Protein AF-A0A936B981-F1 (afdb_monomer_lite)

pLDDT: mean 75.2, std 9.33, range [41.81, 92.69]

Foldseek 3Di:
DVVVVVVVVVVVVVVVVVVVVLVVCLVPVVVPVVDDDPDDVSVVVSVVVSVVLSVVLVVVQVVCCVPDPDDPVVCVVVVHPDDDGCDSNNVVVVCCVVDVDPPQDPVSVVVVVVVVVVVVVVVVVVVVVVVVVVVVVVVVVVVVVVVVVPD

Secondary structure (DSSP, 8-state):
-HHHHHHHHHHHHHHHHHHHHHHHHHHHTS-GGG----SHHHHHHHHHHHHHHHHHHHHHHHHHHHHSPPPHHHHHHTT-S-PPPPPHHHHHHHHHHHS------HHHHHHHHHHHHHHHHHHHHHHHHHHHHHHHHHHHHHHHHHHHT--

Structure (mmCIF, N/CA/C/O backbone):
data_AF-A0A936B981-F1
#
_entry.id   AF-A0A936B981-F1
#
loop_
_atom_site.group_PDB
_atom_site.id
_atom_site.type_symbol
_atom_site.label_atom_id
_atom_site.label_alt_id
_atom_site.label_comp_id
_atom_site.label_asym_id
_atom_site.label_entity_id
_atom_site.label_seq_id
_atom_site.pdbx_PDB_ins_code
_atom_site.Cartn_x
_atom_site.Cartn_y
_atom_site.Cartn_z
_atom_site.occupancy
_atom_site.B_iso_or_equiv
_atom_site.auth_seq_id
_atom_site.auth_comp_id
_atom_site.auth_asym_id
_atom_site.auth_atom_id
_atom_site.pdbx_PDB_model_num
ATOM 1 N N . MET A 1 1 ? -21.560 -33.921 10.366 1.00 54.84 1 MET A N 1
ATOM 2 C CA . MET A 1 1 ? -21.476 -33.744 8.899 1.00 54.84 1 MET A CA 1
ATOM 3 C C . MET A 1 1 ? -21.867 -32.340 8.403 1.00 54.84 1 MET A C 1
ATOM 5 O O . MET A 1 1 ? -21.133 -31.862 7.553 1.00 54.84 1 MET A O 1
ATOM 9 N N . PRO A 1 2 ? -22.901 -31.623 8.909 1.00 63.34 2 PRO A N 1
ATOM 10 C CA . PRO A 1 2 ? -23.256 -30.294 8.370 1.00 63.34 2 PRO A CA 1
ATOM 11 C C . PRO A 1 2 ? -22.265 -29.170 8.733 1.00 63.34 2 PRO A C 1
ATOM 13 O O . PRO A 1 2 ? -22.001 -28.305 7.910 1.00 63.34 2 PRO A O 1
ATOM 16 N N . GLN A 1 3 ? -21.637 -29.214 9.915 1.00 59.81 3 GLN A N 1
ATOM 17 C CA . GLN A 1 3 ? -20.660 -28.192 10.335 1.00 59.81 3 GLN A CA 1
ATOM 18 C C . GLN A 1 3 ? -19.402 -28.131 9.452 1.00 59.81 3 GLN A C 1
ATOM 20 O O . GLN A 1 3 ? -18.822 -27.065 9.292 1.00 59.81 3 GLN A O 1
ATOM 25 N N . ARG A 1 4 ? -18.990 -29.255 8.851 1.00 65.88 4 ARG A N 1
ATOM 26 C CA . ARG A 1 4 ? -17.799 -29.310 7.988 1.00 65.88 4 ARG A CA 1
ATOM 27 C C . ARG A 1 4 ? -18.026 -28.596 6.654 1.00 65.88 4 ARG A C 1
ATOM 29 O O . ARG A 1 4 ? -17.156 -27.861 6.216 1.00 65.88 4 ARG A O 1
ATOM 36 N N . ILE A 1 5 ? -19.214 -28.766 6.072 1.00 69.62 5 ILE A N 1
ATOM 37 C CA . ILE A 1 5 ? -19.612 -28.105 4.822 1.00 69.62 5 ILE A CA 1
ATOM 38 C C . ILE A 1 5 ? -19.706 -26.590 5.038 1.00 69.62 5 ILE A C 1
ATOM 40 O O . ILE A 1 5 ? -19.219 -25.824 4.219 1.00 69.62 5 ILE A O 1
ATOM 44 N N . VAL A 1 6 ? -20.264 -26.150 6.172 1.00 71.44 6 VAL A N 1
ATOM 45 C CA . VAL A 1 6 ? -20.345 -24.718 6.513 1.00 71.44 6 VAL A CA 1
ATOM 46 C C . VAL A 1 6 ? -18.951 -24.103 6.683 1.00 71.44 6 VAL A C 1
ATOM 48 O O . VAL A 1 6 ? -18.700 -23.028 6.152 1.00 71.44 6 VAL A O 1
ATOM 51 N N . LEU A 1 7 ? -18.024 -24.789 7.360 1.00 70.50 7 LEU A N 1
ATOM 52 C CA . LEU A 1 7 ? -16.647 -24.307 7.525 1.00 70.50 7 LEU A CA 1
ATOM 53 C C . LEU A 1 7 ? -15.880 -24.236 6.198 1.00 70.50 7 LEU A C 1
ATOM 55 O O . LEU A 1 7 ? -15.149 -23.275 5.981 1.00 70.50 7 LEU A O 1
ATOM 59 N N . GLU A 1 8 ? -16.051 -25.219 5.310 1.00 73.12 8 GLU A N 1
ATOM 60 C CA . GLU A 1 8 ? -15.417 -25.214 3.984 1.00 73.12 8 GLU A CA 1
ATOM 61 C C . GLU A 1 8 ? -15.954 -24.076 3.100 1.00 73.12 8 GLU A C 1
ATOM 63 O O . GLU A 1 8 ? -15.165 -23.383 2.463 1.00 73.12 8 GLU A O 1
ATOM 68 N N . VAL A 1 9 ? -17.266 -23.815 3.124 1.00 74.50 9 VAL A N 1
ATOM 69 C CA . VAL A 1 9 ? -17.878 -22.700 2.377 1.00 74.50 9 VAL A CA 1
ATOM 70 C C . VAL A 1 9 ? -17.430 -21.342 2.925 1.00 74.50 9 VAL A C 1
ATOM 72 O O . VAL A 1 9 ? -17.037 -20.471 2.153 1.00 74.50 9 VAL A O 1
ATOM 75 N N . MET A 1 10 ? -17.409 -21.163 4.251 1.00 61.81 10 MET A N 1
ATOM 76 C CA . MET A 1 10 ? -16.918 -19.920 4.865 1.00 61.81 10 MET A CA 1
ATOM 77 C C . MET A 1 10 ? -15.428 -19.688 4.584 1.00 61.81 10 MET A C 1
ATOM 79 O O . MET A 1 10 ? -15.008 -18.548 4.387 1.00 61.81 10 MET A O 1
ATOM 83 N N . ALA A 1 11 ? -14.624 -20.755 4.542 1.00 69.56 11 ALA A N 1
ATOM 84 C CA . ALA A 1 11 ? -13.217 -20.665 4.174 1.00 69.56 11 ALA A CA 1
ATOM 85 C C . ALA A 1 11 ? -13.044 -20.202 2.717 1.00 69.56 11 ALA A C 1
ATOM 87 O O . ALA A 1 11 ? -12.247 -19.297 2.471 1.00 69.56 11 ALA A O 1
ATOM 88 N N . ASP A 1 12 ? -13.820 -20.748 1.779 1.00 73.00 12 ASP A N 1
ATOM 89 C CA . ASP A 1 12 ? -13.763 -20.377 0.359 1.00 73.00 12 ASP A CA 1
ATOM 90 C C . ASP A 1 12 ? -14.212 -18.922 0.118 1.00 73.00 12 ASP A C 1
ATOM 92 O O . ASP A 1 12 ? -13.519 -18.145 -0.543 1.00 73.00 12 ASP A O 1
ATOM 96 N N . GLU A 1 13 ? -15.311 -18.496 0.750 1.00 72.00 13 GLU A N 1
ATOM 97 C CA . GLU A 1 13 ? -15.779 -17.104 0.690 1.00 72.00 13 GLU A CA 1
ATOM 98 C C . GLU A 1 13 ? -14.759 -16.127 1.296 1.00 72.00 13 GLU A C 1
ATOM 100 O O . GLU A 1 13 ? -14.481 -15.070 0.718 1.00 72.00 13 GLU A O 1
ATOM 105 N N . SER A 1 14 ? -14.139 -16.494 2.423 1.00 70.75 14 SER A N 1
ATOM 106 C CA . SER A 1 14 ? -13.098 -15.677 3.055 1.00 70.75 14 SER A CA 1
ATOM 107 C C . SER A 1 14 ? -11.833 -15.573 2.197 1.00 70.75 14 SER A C 1
ATOM 109 O O . SER A 1 14 ? -11.246 -14.492 2.096 1.00 70.75 14 SER A O 1
ATOM 111 N N . ALA A 1 15 ? -11.444 -16.660 1.522 1.00 76.12 15 ALA A N 1
ATOM 112 C CA . ALA A 1 15 ? -10.295 -16.687 0.625 1.00 76.12 15 ALA A CA 1
ATOM 113 C C . ALA A 1 15 ? -10.544 -15.810 -0.604 1.00 76.12 15 ALA A C 1
ATOM 115 O O . ALA A 1 15 ? -9.680 -15.023 -0.996 1.00 76.12 15 ALA A O 1
ATOM 116 N N . ARG A 1 16 ? -11.750 -15.880 -1.174 1.00 77.50 16 ARG A N 1
ATOM 117 C CA . ARG A 1 16 ? -12.155 -15.038 -2.299 1.00 77.50 16 ARG A CA 1
ATOM 118 C C . ARG A 1 16 ? -12.134 -13.559 -1.937 1.00 77.50 16 ARG A C 1
ATOM 120 O O . ARG A 1 16 ? -11.522 -12.771 -2.657 1.00 77.50 16 ARG A O 1
ATOM 127 N N . TYR A 1 17 ? -12.746 -13.198 -0.810 1.00 77.19 17 TYR A N 1
ATOM 128 C CA . TYR A 1 17 ? -12.730 -11.824 -0.318 1.00 77.19 17 TYR A CA 1
ATOM 129 C C . TYR A 1 17 ? -11.296 -11.321 -0.107 1.00 77.19 17 TYR A C 1
ATOM 131 O O . TYR A 1 17 ? -10.964 -10.208 -0.515 1.00 77.19 17 TYR A O 1
ATOM 139 N N . PHE A 1 18 ? -10.423 -12.149 0.476 1.00 78.94 18 PHE A N 1
ATOM 140 C CA . PHE A 1 18 ? -9.021 -11.794 0.684 1.00 78.94 18 PHE A CA 1
ATOM 141 C C . PHE A 1 18 ? -8.300 -11.524 -0.642 1.00 78.94 18 PHE A C 1
ATOM 143 O O . PHE A 1 18 ? -7.657 -10.488 -0.787 1.00 78.94 18 PHE A O 1
ATOM 150 N N . ILE A 1 19 ? -8.466 -12.399 -1.638 1.00 80.44 19 ILE A N 1
ATOM 151 C CA . ILE A 1 19 ? -7.864 -12.236 -2.969 1.00 80.44 19 ILE A CA 1
ATOM 152 C C . ILE A 1 19 ? -8.378 -10.966 -3.657 1.00 80.44 19 ILE A C 1
ATOM 154 O O . ILE A 1 19 ? -7.587 -10.182 -4.187 1.00 80.44 19 ILE A O 1
ATOM 158 N N . GLU A 1 20 ? -9.692 -10.740 -3.657 1.00 84.62 20 GLU A N 1
ATOM 159 C CA . GLU A 1 20 ? -10.298 -9.556 -4.272 1.00 84.62 20 GLU A CA 1
ATOM 160 C C . GLU A 1 20 ? -9.805 -8.271 -3.603 1.00 84.62 20 GLU A C 1
ATOM 162 O O . GLU A 1 20 ? -9.412 -7.327 -4.295 1.00 84.62 20 GLU A O 1
ATOM 167 N N . ARG A 1 21 ? -9.740 -8.256 -2.268 1.00 79.50 21 ARG A N 1
ATOM 168 C CA . ARG A 1 21 ? -9.253 -7.104 -1.514 1.00 79.50 21 ARG A CA 1
ATOM 169 C C . ARG A 1 21 ? -7.764 -6.852 -1.745 1.00 79.50 21 ARG A C 1
ATOM 171 O O . ARG A 1 21 ? -7.395 -5.717 -2.032 1.00 79.50 21 ARG A O 1
ATOM 178 N N . SER A 1 22 ? -6.923 -7.886 -1.709 1.00 80.06 2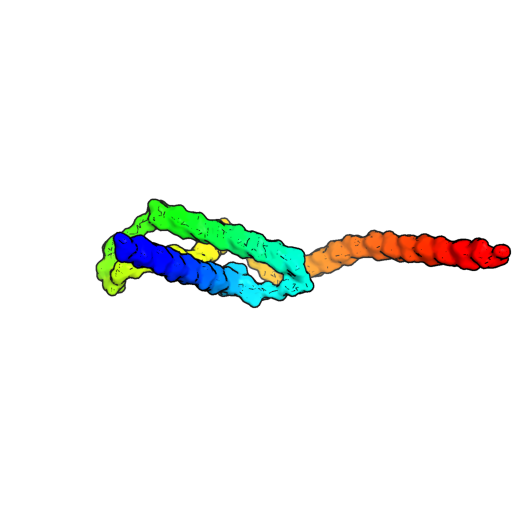2 SER A N 1
ATOM 179 C CA . SER A 1 22 ? -5.491 -7.768 -2.014 1.00 80.06 22 SER A CA 1
ATOM 180 C C . SER A 1 22 ? -5.243 -7.260 -3.434 1.00 80.06 22 SER A C 1
ATOM 182 O O . SER A 1 22 ? -4.350 -6.440 -3.645 1.00 80.06 22 SER A O 1
ATOM 184 N N . ASN A 1 23 ? -6.053 -7.687 -4.406 1.00 81.19 23 ASN A N 1
ATOM 185 C CA . ASN A 1 23 ? -5.971 -7.193 -5.779 1.00 81.19 23 ASN A CA 1
ATOM 186 C C . ASN A 1 23 ? -6.384 -5.720 -5.895 1.00 81.19 23 ASN A C 1
ATOM 188 O O . ASN A 1 23 ? -5.751 -4.974 -6.641 1.00 81.19 23 ASN A O 1
ATOM 192 N N . GLN A 1 24 ? -7.431 -5.294 -5.181 1.00 80.56 24 GLN A N 1
ATOM 193 C CA . GLN A 1 24 ? -7.837 -3.886 -5.139 1.00 80.56 24 GLN A CA 1
ATOM 194 C C . GLN A 1 24 ? -6.754 -3.017 -4.499 1.00 80.56 24 GLN A C 1
ATOM 196 O O . GLN A 1 24 ? -6.307 -2.061 -5.127 1.00 80.56 24 GLN A O 1
ATOM 201 N N . ASP A 1 25 ? -6.274 -3.398 -3.315 1.00 82.00 25 ASP A N 1
ATOM 202 C CA . ASP A 1 25 ? -5.238 -2.658 -2.592 1.00 82.00 25 ASP A CA 1
ATOM 203 C C . ASP A 1 25 ? -3.922 -2.610 -3.395 1.00 82.00 25 ASP A C 1
ATOM 205 O O . ASP A 1 25 ? -3.242 -1.585 -3.424 1.00 82.00 25 ASP A O 1
ATOM 209 N N . SER A 1 26 ? -3.583 -3.676 -4.130 1.00 80.50 26 SER A N 1
ATOM 210 C CA . SER A 1 26 ? -2.418 -3.674 -5.027 1.00 80.50 26 SER A CA 1
ATOM 211 C C . SER A 1 26 ? -2.571 -2.676 -6.176 1.00 80.50 26 SER A C 1
ATOM 213 O O . SER A 1 26 ? -1.622 -1.976 -6.530 1.00 80.50 26 SER A O 1
ATOM 215 N N . LYS A 1 27 ? -3.769 -2.592 -6.763 1.00 75.50 27 LYS A N 1
ATOM 216 C CA . LYS A 1 27 ? -4.054 -1.669 -7.867 1.00 75.50 27 LYS A CA 1
ATOM 217 C C . LYS A 1 27 ? -4.072 -0.212 -7.414 1.00 75.50 27 LYS A C 1
ATOM 219 O O . LYS A 1 27 ? -3.471 0.603 -8.105 1.00 75.50 27 LYS A O 1
ATOM 224 N N . SER A 1 28 ? -4.725 0.105 -6.293 1.00 76.25 28 SER A N 1
ATOM 225 C CA . SER A 1 28 ? -4.903 1.489 -5.832 1.00 76.25 28 SER A CA 1
ATOM 226 C C . SER A 1 28 ? -3.789 1.973 -4.902 1.00 76.25 28 SER A C 1
ATOM 228 O O . SER A 1 28 ? -3.185 3.012 -5.147 1.00 76.25 28 SER A O 1
ATOM 230 N N . GLU A 1 29 ? -3.485 1.225 -3.841 1.00 77.19 29 GLU A N 1
ATOM 231 C CA . GLU A 1 29 ? -2.614 1.699 -2.759 1.00 77.19 29 GLU A CA 1
ATOM 232 C C . GLU A 1 29 ? -1.134 1.433 -3.029 1.00 77.19 29 GLU A C 1
ATOM 234 O O . GLU A 1 29 ? -0.288 2.260 -2.685 1.00 77.19 29 GLU A O 1
ATOM 239 N N . ILE A 1 30 ? -0.818 0.301 -3.667 1.00 78.19 30 ILE A N 1
ATOM 240 C CA . ILE A 1 30 ? 0.554 -0.058 -4.070 1.00 78.19 30 ILE A CA 1
ATOM 241 C C . ILE A 1 30 ? 0.918 0.575 -5.432 1.00 78.19 30 ILE A C 1
ATOM 243 O O . ILE A 1 30 ? 2.092 0.632 -5.793 1.00 78.19 30 ILE A O 1
ATOM 247 N N . GLY A 1 31 ? -0.066 1.118 -6.161 1.00 72.12 31 GLY A N 1
ATOM 248 C CA . GLY A 1 31 ? 0.145 1.852 -7.415 1.00 72.12 31 GLY A CA 1
ATOM 249 C C . GLY A 1 31 ? 0.305 0.956 -8.641 1.00 72.12 31 GLY A C 1
ATOM 250 O O . GLY A 1 31 ? 0.868 1.380 -9.647 1.00 72.12 31 GLY A O 1
ATOM 251 N N . TRP A 1 32 ? -0.173 -0.296 -8.591 1.00 75.00 32 TRP A N 1
ATOM 252 C CA . TRP A 1 32 ? -0.039 -1.207 -9.731 1.00 75.00 32 TRP A CA 1
ATOM 253 C C . TRP A 1 32 ? -0.781 -0.718 -10.983 1.00 75.00 32 TRP A C 1
ATOM 255 O O . TRP A 1 32 ? -0.366 -1.030 -12.096 1.00 75.00 32 TRP A O 1
ATOM 265 N N . ALA A 1 33 ? -1.837 0.086 -10.809 1.00 73.75 33 ALA A N 1
ATOM 266 C CA . ALA A 1 33 ? -2.568 0.702 -11.914 1.00 73.75 33 ALA A CA 1
ATOM 267 C C . ALA A 1 33 ? -1.748 1.745 -12.699 1.00 73.75 33 ALA A C 1
ATOM 269 O O . ALA A 1 33 ? -2.060 1.993 -13.860 1.00 73.75 33 ALA A O 1
ATOM 270 N N . ASP A 1 34 ? -0.701 2.314 -12.095 1.00 76.00 34 ASP A N 1
ATOM 271 C CA . ASP A 1 34 ? 0.083 3.405 -12.684 1.00 76.00 34 ASP A CA 1
ATOM 272 C C . ASP A 1 34 ? 1.302 2.908 -13.486 1.00 76.00 34 ASP A C 1
ATOM 274 O O . ASP A 1 34 ? 1.984 3.696 -14.145 1.00 76.00 34 ASP A O 1
ATOM 278 N N . PHE A 1 35 ? 1.613 1.605 -13.442 1.00 74.75 35 PHE A N 1
ATOM 279 C CA . PHE A 1 35 ? 2.774 1.046 -14.135 1.00 74.75 35 PHE A CA 1
ATOM 280 C C . PHE A 1 35 ? 2.439 0.553 -15.543 1.00 74.75 35 PHE A C 1
ATOM 282 O O . PHE A 1 35 ? 1.678 -0.395 -15.732 1.00 74.75 35 PHE A O 1
ATOM 289 N N . GLU A 1 36 ? 3.137 1.096 -16.539 1.00 73.69 36 GLU A N 1
ATOM 290 C CA . GLU A 1 36 ? 3.192 0.504 -17.874 1.00 73.69 36 GLU A CA 1
ATOM 291 C C . GLU A 1 36 ? 4.333 -0.516 -17.968 1.00 73.69 36 GLU A C 1
ATOM 293 O O . GLU A 1 36 ? 5.518 -0.207 -17.797 1.00 73.69 36 GLU A O 1
ATOM 298 N N . VAL A 1 37 ? 3.984 -1.769 -18.262 1.00 76.19 37 VAL A N 1
ATOM 299 C CA . VAL A 1 37 ? 4.959 -2.855 -18.382 1.00 76.19 37 VAL A CA 1
ATOM 300 C C . VAL A 1 37 ? 5.449 -2.949 -19.825 1.00 76.19 37 VAL A C 1
ATOM 302 O O . VAL A 1 37 ? 4.749 -3.428 -20.709 1.00 76.19 37 VAL A O 1
ATOM 305 N N . SER A 1 38 ? 6.692 -2.530 -20.062 1.00 78.56 38 SER A N 1
ATOM 306 C CA . SER A 1 38 ? 7.307 -2.570 -21.400 1.00 78.56 38 SER A CA 1
ATOM 307 C C . SER A 1 38 ? 7.747 -3.970 -21.849 1.00 78.56 38 SER A C 1
ATOM 309 O O . SER A 1 38 ? 7.900 -4.215 -23.043 1.00 78.56 38 SER A O 1
ATOM 311 N N . ASN A 1 39 ? 8.003 -4.885 -20.908 1.00 88.31 39 ASN A N 1
ATOM 312 C CA . ASN A 1 39 ? 8.383 -6.270 -21.187 1.00 88.31 39 ASN A CA 1
ATOM 313 C C . ASN A 1 39 ? 8.131 -7.189 -19.981 1.00 88.31 39 ASN A C 1
ATOM 315 O O . ASN A 1 39 ? 7.998 -6.735 -18.844 1.00 88.31 39 ASN A O 1
ATOM 319 N N . ILE A 1 40 ? 8.142 -8.499 -20.232 1.00 82.75 40 ILE A N 1
ATOM 320 C CA . ILE A 1 40 ? 7.817 -9.525 -19.235 1.00 82.75 40 ILE A CA 1
ATOM 321 C C . ILE A 1 40 ? 8.759 -9.541 -18.019 1.00 82.75 40 ILE A C 1
ATOM 323 O O . ILE A 1 40 ? 8.309 -9.811 -16.912 1.00 82.75 40 ILE A O 1
ATOM 327 N N . VAL A 1 41 ? 10.044 -9.202 -18.187 1.00 83.75 41 VAL A N 1
ATOM 328 C CA . VAL A 1 41 ? 11.016 -9.174 -17.078 1.00 83.75 41 VAL A CA 1
ATOM 329 C C . VAL A 1 41 ? 10.694 -8.033 -16.118 1.00 83.75 41 VAL A C 1
ATOM 331 O O . VAL A 1 41 ? 10.637 -8.244 -14.912 1.00 83.75 41 VAL A O 1
ATOM 334 N N . VAL A 1 42 ? 10.420 -6.838 -16.650 1.00 82.81 42 VAL A N 1
ATOM 335 C CA . VAL A 1 42 ? 9.949 -5.697 -15.847 1.00 82.81 42 VAL A CA 1
ATOM 336 C C . VAL A 1 42 ? 8.635 -6.047 -15.146 1.00 82.81 42 VAL A C 1
ATOM 338 O O . VAL A 1 42 ? 8.482 -5.743 -13.967 1.00 82.81 42 VAL A O 1
ATOM 341 N N . GLY A 1 43 ? 7.734 -6.756 -15.832 1.00 83.75 43 GLY A N 1
ATOM 342 C CA . GLY A 1 43 ? 6.490 -7.259 -15.250 1.00 83.75 43 GLY A CA 1
ATOM 343 C C . GLY A 1 43 ? 6.713 -8.175 -14.045 1.00 83.75 43 GLY A C 1
ATOM 344 O O . GLY A 1 43 ? 6.123 -7.944 -12.993 1.00 83.75 43 GLY A O 1
ATOM 345 N N . PHE A 1 44 ? 7.602 -9.168 -14.157 1.00 89.31 44 PHE A N 1
ATOM 346 C CA . PHE A 1 44 ? 7.941 -10.061 -13.042 1.00 89.31 44 PHE A CA 1
ATOM 347 C C . PHE A 1 44 ? 8.599 -9.329 -11.874 1.00 89.31 44 PHE A C 1
ATOM 349 O O . PHE A 1 44 ? 8.292 -9.624 -10.722 1.00 89.31 44 PHE A O 1
ATOM 356 N N . THR A 1 45 ? 9.471 -8.361 -12.153 1.00 86.25 45 THR A N 1
ATOM 357 C CA . THR A 1 45 ? 10.104 -7.556 -11.105 1.00 86.25 45 THR A CA 1
ATOM 358 C C . THR A 1 45 ? 9.069 -6.733 -10.343 1.00 86.25 45 THR A C 1
ATOM 360 O O . THR A 1 45 ? 9.051 -6.770 -9.116 1.00 86.25 45 THR A O 1
ATOM 363 N N . ILE A 1 46 ? 8.179 -6.029 -11.051 1.00 85.25 46 ILE A N 1
ATOM 364 C CA . ILE A 1 46 ? 7.105 -5.247 -10.422 1.00 85.25 46 ILE A CA 1
ATOM 365 C C . ILE A 1 46 ? 6.195 -6.170 -9.606 1.00 85.25 46 ILE A C 1
ATOM 367 O O . ILE A 1 46 ? 5.931 -5.877 -8.446 1.00 85.25 46 ILE A O 1
ATOM 371 N N . LEU A 1 47 ? 5.805 -7.324 -10.157 1.00 87.00 47 LEU A N 1
ATOM 372 C CA . LEU A 1 47 ? 5.001 -8.317 -9.444 1.00 87.00 47 LEU A CA 1
ATOM 373 C C . LEU A 1 47 ? 5.682 -8.801 -8.154 1.00 87.00 47 LEU A C 1
ATOM 375 O O . LEU A 1 47 ? 5.037 -8.866 -7.109 1.00 87.00 47 LEU A O 1
ATOM 379 N N . ALA A 1 48 ? 6.979 -9.113 -8.201 1.00 89.50 48 ALA A N 1
ATOM 380 C CA . ALA A 1 48 ? 7.732 -9.538 -7.024 1.00 89.50 48 ALA A CA 1
ATOM 381 C C . ALA A 1 48 ? 7.760 -8.446 -5.942 1.00 89.50 48 ALA A C 1
ATOM 383 O O . ALA A 1 48 ? 7.532 -8.739 -4.768 1.00 89.50 48 ALA A O 1
ATOM 384 N N . PHE A 1 49 ? 7.968 -7.181 -6.325 1.00 86.44 49 PHE A N 1
ATOM 385 C CA . PHE A 1 49 ? 7.889 -6.056 -5.390 1.00 86.44 49 PHE A CA 1
ATOM 386 C C . PHE A 1 49 ? 6.484 -5.873 -4.812 1.00 86.44 49 PHE A C 1
ATOM 388 O O . PHE A 1 49 ? 6.362 -5.647 -3.611 1.00 86.44 49 PHE A O 1
ATOM 395 N N . THR A 1 50 ? 5.428 -6.028 -5.614 1.00 86.75 50 THR A N 1
ATOM 396 C CA . THR A 1 50 ? 4.040 -5.975 -5.133 1.00 86.75 50 THR A CA 1
ATOM 397 C C . THR A 1 50 ? 3.751 -7.081 -4.118 1.00 86.75 50 THR A C 1
ATOM 399 O O . THR A 1 50 ? 3.130 -6.812 -3.089 1.00 86.75 50 THR A O 1
ATOM 402 N N . ILE A 1 51 ? 4.237 -8.306 -4.352 1.00 88.44 51 ILE A N 1
ATOM 403 C CA . ILE A 1 51 ? 4.102 -9.423 -3.403 1.00 88.44 51 ILE A CA 1
ATOM 404 C C . ILE A 1 51 ? 4.834 -9.107 -2.094 1.00 88.44 51 ILE A C 1
ATOM 406 O O . ILE A 1 51 ? 4.248 -9.247 -1.023 1.00 88.44 51 ILE A O 1
ATOM 410 N N . MET A 1 52 ? 6.080 -8.628 -2.164 1.00 89.88 52 MET A N 1
ATOM 411 C CA . MET A 1 52 ? 6.845 -8.250 -0.969 1.00 89.88 52 MET A CA 1
ATOM 412 C C . MET A 1 52 ? 6.186 -7.102 -0.194 1.00 89.88 52 MET A C 1
ATOM 414 O O . MET A 1 52 ? 6.082 -7.170 1.028 1.00 89.88 52 MET A O 1
ATOM 418 N N . ALA A 1 53 ? 5.696 -6.071 -0.886 1.00 87.44 53 ALA A N 1
ATOM 419 C CA . ALA A 1 53 ? 4.983 -4.960 -0.259 1.00 87.44 53 ALA A CA 1
ATOM 420 C C . ALA A 1 53 ? 3.687 -5.435 0.416 1.00 87.44 53 ALA A C 1
ATOM 422 O O . ALA A 1 53 ? 3.392 -5.039 1.541 1.00 87.44 53 ALA A O 1
ATOM 423 N N . SER A 1 54 ? 2.945 -6.332 -0.237 1.00 88.25 54 SER A N 1
ATOM 424 C CA . SER A 1 54 ? 1.730 -6.928 0.328 1.00 88.25 54 SER A CA 1
ATOM 425 C C . SER A 1 54 ? 2.033 -7.745 1.584 1.00 88.25 54 SER A C 1
ATOM 427 O O . SER A 1 54 ? 1.304 -7.637 2.569 1.00 88.25 54 SER A O 1
ATOM 429 N N . TRP A 1 55 ? 3.124 -8.518 1.573 1.00 90.38 55 TRP A N 1
ATOM 430 C CA . TRP A 1 55 ? 3.588 -9.263 2.744 1.00 90.38 55 TRP A CA 1
ATOM 431 C C . TRP A 1 55 ? 3.935 -8.331 3.908 1.00 90.38 55 TRP A C 1
ATOM 433 O O . TRP A 1 55 ? 3.416 -8.507 5.006 1.00 90.38 55 TRP A O 1
ATOM 443 N N . PHE A 1 56 ? 4.731 -7.291 3.652 1.00 90.44 56 PHE A N 1
ATOM 444 C CA . PHE A 1 56 ? 5.093 -6.296 4.662 1.00 90.44 56 PHE A CA 1
ATOM 445 C C . PHE A 1 56 ? 3.858 -5.637 5.300 1.00 90.44 56 PHE A C 1
ATOM 447 O O . PHE A 1 56 ? 3.779 -5.483 6.520 1.00 90.44 56 PHE A O 1
ATOM 454 N N . VAL A 1 57 ? 2.866 -5.262 4.486 1.00 87.62 57 VAL A N 1
ATOM 455 C CA . VAL A 1 57 ? 1.623 -4.659 4.985 1.00 87.62 57 VAL A CA 1
ATOM 456 C C . VAL A 1 57 ? 0.823 -5.652 5.826 1.00 87.62 57 VAL A C 1
ATOM 458 O O . VAL A 1 57 ? 0.259 -5.265 6.850 1.00 87.62 57 VAL A O 1
ATOM 461 N N . LEU A 1 58 ? 0.764 -6.921 5.414 1.00 90.00 58 LEU A N 1
ATOM 462 C CA . LEU A 1 58 ? 0.081 -7.966 6.170 1.00 90.00 58 LEU A CA 1
ATOM 463 C C . LEU A 1 58 ? 0.722 -8.168 7.548 1.00 90.00 58 LEU A C 1
ATOM 465 O O . LEU A 1 58 ? 0.006 -8.168 8.547 1.00 90.00 58 LEU A O 1
ATOM 469 N N . GLU A 1 59 ? 2.049 -8.278 7.597 1.00 92.69 59 GLU A N 1
ATOM 470 C CA . GLU A 1 59 ? 2.826 -8.417 8.833 1.00 92.69 59 GLU A CA 1
ATOM 471 C C . GLU A 1 59 ? 2.616 -7.209 9.754 1.00 92.69 59 GLU A C 1
ATOM 473 O O . GLU A 1 59 ? 2.212 -7.369 10.902 1.00 92.69 59 GLU A O 1
ATOM 478 N N . THR A 1 60 ? 2.717 -5.992 9.210 1.00 88.19 60 THR A N 1
ATOM 479 C CA . THR A 1 60 ? 2.480 -4.750 9.965 1.00 88.19 60 THR A CA 1
ATOM 480 C C . THR A 1 60 ? 1.080 -4.710 10.578 1.00 88.19 60 THR A C 1
ATOM 482 O O . THR A 1 60 ? 0.902 -4.293 11.720 1.00 88.19 60 THR A O 1
ATOM 485 N N . LYS A 1 61 ? 0.055 -5.135 9.829 1.00 87.38 61 LYS A N 1
ATOM 486 C CA . LYS A 1 61 ? -1.326 -5.175 10.330 1.00 87.38 61 LYS A CA 1
ATOM 487 C C . LYS A 1 61 ? -1.499 -6.210 11.435 1.00 87.38 61 LYS A C 1
ATOM 489 O O . LYS A 1 61 ? -2.238 -5.947 12.380 1.00 87.38 61 LYS A O 1
ATOM 494 N N . LEU A 1 62 ? -0.849 -7.363 11.306 1.00 89.50 62 LEU A N 1
ATOM 495 C CA . LEU A 1 62 ? -0.919 -8.438 12.288 1.00 89.50 62 LEU A CA 1
ATOM 496 C C . LEU A 1 62 ? -0.230 -8.033 13.596 1.00 89.50 62 LEU A C 1
ATOM 498 O O . LEU A 1 62 ? -0.832 -8.158 14.661 1.00 89.50 62 LEU A O 1
ATOM 502 N N . ASP A 1 63 ? 0.965 -7.453 13.509 1.00 88.88 63 ASP A N 1
ATOM 503 C CA . ASP A 1 63 ? 1.689 -6.917 14.663 1.00 88.88 63 ASP A CA 1
ATOM 504 C C . ASP A 1 63 ? 0.917 -5.780 15.335 1.00 88.88 63 ASP A C 1
ATOM 506 O O . ASP A 1 63 ? 0.808 -5.733 16.561 1.00 88.88 63 ASP A O 1
ATOM 510 N N . TRP A 1 64 ? 0.315 -4.888 14.541 1.00 87.00 64 TRP A N 1
ATOM 511 C CA . TRP A 1 64 ? -0.507 -3.801 15.066 1.00 87.00 64 TRP A CA 1
ATOM 512 C C . TRP A 1 64 ? -1.708 -4.320 15.857 1.00 87.00 64 TRP A C 1
ATOM 514 O O . TRP A 1 64 ? -1.987 -3.818 16.942 1.00 87.00 64 TRP A O 1
ATOM 524 N N . GLU A 1 65 ? -2.421 -5.327 15.339 1.00 87.19 65 GLU A N 1
ATOM 525 C CA . GLU A 1 65 ? -3.557 -5.929 16.049 1.00 87.19 65 GLU A CA 1
ATOM 526 C C . GLU A 1 65 ? -3.134 -6.618 17.357 1.00 87.19 65 GLU A C 1
ATOM 528 O O . GLU A 1 65 ? -3.917 -6.632 18.305 1.00 87.19 65 GLU A O 1
ATOM 533 N N . GLN A 1 66 ? -1.910 -7.150 17.438 1.00 87.81 66 GLN A N 1
ATOM 534 C CA . GLN A 1 66 ? -1.386 -7.758 18.666 1.00 87.81 66 GLN A CA 1
ATOM 535 C C . GLN A 1 66 ? -0.948 -6.718 19.703 1.00 87.81 66 GLN A C 1
ATOM 537 O O . GLN A 1 66 ? -1.173 -6.906 20.897 1.00 87.81 66 GLN A O 1
ATOM 542 N N . GLN A 1 67 ? -0.314 -5.632 19.262 1.00 85.94 67 GLN A N 1
ATOM 543 C CA . GLN A 1 67 ? 0.256 -4.617 20.152 1.00 85.94 67 GLN A CA 1
ATOM 544 C C . GLN A 1 67 ? -0.782 -3.593 20.623 1.00 85.94 67 GLN A C 1
ATOM 546 O O . GLN A 1 67 ? -0.712 -3.119 21.757 1.00 85.94 67 GLN A O 1
ATOM 551 N N . PHE A 1 68 ? -1.758 -3.261 19.776 1.00 79.94 68 PHE A N 1
ATOM 552 C CA . PHE A 1 68 ? -2.744 -2.215 20.035 1.00 79.94 68 PHE A CA 1
ATOM 553 C C . PHE A 1 68 ? -4.158 -2.792 19.982 1.00 79.94 68 PHE A C 1
ATOM 555 O O . PHE A 1 68 ? -4.814 -2.831 18.937 1.00 79.94 68 PHE A O 1
ATOM 562 N N . SER A 1 69 ? -4.644 -3.223 21.147 1.00 78.50 69 SER A N 1
ATOM 563 C CA . SER A 1 69 ? -6.044 -3.618 21.304 1.00 78.50 69 SER A CA 1
ATOM 564 C C . SER A 1 69 ? -6.964 -2.419 21.077 1.00 78.50 69 SER A C 1
ATOM 566 O O . SER A 1 69 ? -6.686 -1.307 21.527 1.00 78.50 69 SER A O 1
ATOM 568 N N . ARG A 1 70 ? -8.072 -2.647 20.369 1.00 77.31 70 ARG A N 1
ATOM 569 C CA . ARG A 1 70 ? -9.089 -1.617 20.132 1.00 77.31 70 ARG A CA 1
ATOM 570 C C . ARG A 1 70 ? -9.757 -1.254 21.450 1.00 77.31 70 ARG A C 1
ATOM 572 O O . ARG A 1 70 ? -10.197 -2.147 22.168 1.00 77.31 70 ARG A O 1
ATOM 579 N N . ASP A 1 71 ? -9.840 0.039 21.730 1.00 77.88 71 ASP A N 1
ATOM 580 C CA . ASP A 1 71 ? -10.464 0.540 22.947 1.00 77.88 71 ASP A CA 1
ATOM 581 C C . ASP A 1 71 ? -11.989 0.313 22.897 1.00 77.88 71 ASP A C 1
ATOM 583 O O . ASP A 1 71 ? -12.656 0.874 22.020 1.00 77.88 71 ASP A O 1
ATOM 587 N N . PRO A 1 72 ? -12.562 -0.495 23.808 1.00 77.88 72 PRO A N 1
ATOM 588 C CA . PRO A 1 72 ? -13.999 -0.746 23.849 1.00 77.88 72 PRO A CA 1
ATOM 589 C C . PRO A 1 72 ? -14.818 0.510 24.152 1.00 77.88 72 PRO A C 1
ATOM 591 O O . PRO A 1 72 ? -15.965 0.599 23.733 1.00 77.88 72 PRO A O 1
ATOM 594 N N . THR A 1 73 ? -14.247 1.506 24.832 1.00 79.31 73 THR A N 1
ATOM 595 C CA . THR A 1 73 ? -14.969 2.749 25.144 1.00 79.31 73 THR A CA 1
ATOM 596 C C . THR A 1 73 ? -15.275 3.561 23.883 1.00 79.31 73 THR A C 1
ATOM 598 O O . THR A 1 73 ? -16.298 4.237 23.807 1.00 79.31 73 THR A O 1
ATOM 601 N N . LEU A 1 74 ? -14.446 3.434 22.839 1.00 73.38 74 LEU A N 1
ATOM 602 C CA . LEU A 1 74 ? -14.674 4.089 21.550 1.00 73.38 74 LEU A CA 1
ATOM 603 C C . LEU A 1 74 ? -15.851 3.473 20.777 1.00 73.38 74 LEU A C 1
ATOM 605 O O . LEU A 1 74 ? -16.459 4.166 19.970 1.00 73.38 74 LEU A O 1
ATOM 609 N N . ILE A 1 75 ? -16.195 2.205 21.020 1.00 75.44 75 ILE A N 1
ATOM 610 C CA . ILE A 1 75 ? -17.373 1.549 20.419 1.00 75.44 75 ILE A CA 1
ATOM 611 C C . ILE A 1 75 ? -18.647 2.251 20.897 1.00 75.44 75 ILE A C 1
ATOM 613 O O . ILE A 1 75 ? -19.498 2.605 20.084 1.00 75.44 75 ILE A O 1
ATOM 617 N N . GLU A 1 76 ? -18.733 2.516 22.203 1.00 75.75 76 GLU A N 1
ATOM 618 C CA . GLU A 1 76 ? -19.868 3.210 22.818 1.00 75.75 76 GLU A CA 1
ATOM 619 C C . GLU A 1 76 ? -19.947 4.675 22.371 1.00 75.75 76 GLU A C 1
ATOM 621 O O . GLU A 1 76 ? -21.025 5.162 22.048 1.00 75.75 76 GLU A O 1
ATOM 626 N N . VAL A 1 77 ? -18.806 5.370 22.287 1.00 77.44 77 VAL A N 1
ATOM 627 C CA . VAL A 1 77 ? -18.747 6.782 21.863 1.00 77.44 77 VAL A CA 1
ATOM 628 C C . VAL A 1 77 ? -19.137 6.970 20.397 1.00 77.44 77 VAL A C 1
ATOM 630 O O . VAL A 1 77 ? -19.785 7.959 20.060 1.00 77.44 77 VAL A O 1
ATOM 633 N N . TYR A 1 78 ? -18.724 6.054 19.519 1.00 74.81 78 TYR A N 1
ATOM 634 C CA . TYR A 1 78 ? -19.022 6.134 18.087 1.00 74.81 78 TYR A CA 1
ATOM 635 C C . TYR A 1 78 ? -20.305 5.400 17.683 1.00 74.81 78 TYR A C 1
ATOM 637 O O . TYR A 1 78 ? -20.600 5.358 16.490 1.00 74.81 78 TYR A O 1
ATOM 645 N N . GLU A 1 79 ? -21.043 4.829 18.643 1.00 77.81 79 GLU A N 1
ATOM 646 C CA . GLU A 1 79 ? -22.276 4.061 18.413 1.00 77.81 79 GLU A CA 1
ATOM 647 C C . GLU A 1 79 ? -22.122 3.025 17.279 1.00 77.81 79 GLU A C 1
ATOM 649 O O . GLU A 1 79 ? -22.989 2.867 16.420 1.00 77.81 79 GLU A O 1
ATOM 654 N N . THR A 1 80 ? -20.974 2.341 17.239 1.00 71.00 80 THR A N 1
ATOM 655 C CA . THR A 1 80 ? -20.619 1.404 16.162 1.00 71.00 80 THR A CA 1
ATOM 656 C C . THR A 1 80 ? -20.334 0.024 16.719 1.00 71.00 80 THR A C 1
ATOM 658 O O . THR A 1 80 ? -19.658 -0.101 17.730 1.00 71.00 80 THR A O 1
ATOM 661 N N . ASP A 1 81 ? -20.765 -1.024 16.020 1.00 72.50 81 ASP A N 1
ATOM 662 C CA . ASP A 1 81 ? -20.514 -2.409 16.435 1.00 72.50 81 ASP A CA 1
ATOM 663 C C . ASP A 1 81 ? -19.047 -2.828 16.244 1.00 72.50 81 ASP A C 1
ATOM 665 O O . ASP A 1 81 ? -18.559 -3.758 16.890 1.00 72.50 81 ASP A O 1
ATOM 669 N N . VAL A 1 82 ? -18.326 -2.173 15.324 1.00 69.50 82 VAL A N 1
ATOM 670 C CA . VAL A 1 82 ? -16.955 -2.547 14.957 1.00 69.50 82 VAL A CA 1
ATOM 671 C C . VAL A 1 82 ? -16.115 -1.307 14.678 1.00 69.50 82 VAL A C 1
ATOM 673 O O . VAL A 1 82 ? -16.427 -0.495 13.808 1.00 69.50 82 VAL A O 1
ATOM 676 N N . LEU A 1 83 ? -14.980 -1.201 15.371 1.00 71.06 83 LEU A N 1
ATOM 677 C CA . LEU A 1 83 ? -13.962 -0.203 15.056 1.00 71.06 83 LEU A CA 1
ATOM 678 C C . LEU A 1 83 ? -13.101 -0.663 13.867 1.00 71.06 83 LEU A C 1
ATOM 680 O O . LEU A 1 83 ? -12.742 -1.846 13.779 1.00 71.06 83 LEU A O 1
ATOM 684 N N . PRO A 1 84 ? -12.738 0.258 12.958 1.00 72.94 84 PRO A N 1
ATOM 685 C CA . PRO A 1 84 ? -11.999 -0.082 11.752 1.00 72.94 84 PRO A CA 1
ATOM 686 C C . PRO A 1 84 ? -10.628 -0.694 12.069 1.00 72.94 84 PRO A C 1
ATOM 688 O O . PRO A 1 84 ? -9.972 -0.378 13.064 1.00 72.94 84 PRO A O 1
ATOM 691 N N . LYS A 1 85 ? -10.178 -1.587 11.183 1.00 81.56 85 LYS A N 1
ATOM 692 C CA . LYS A 1 85 ? -8.826 -2.157 11.228 1.00 81.56 85 LYS A CA 1
ATOM 693 C C . LYS A 1 85 ? -7.817 -1.210 10.575 1.00 81.56 85 LYS A C 1
ATOM 695 O O . LYS A 1 85 ? -8.189 -0.384 9.743 1.00 81.56 85 LYS A O 1
ATOM 700 N N . LEU A 1 86 ? -6.527 -1.394 10.873 1.00 78.25 86 LEU A N 1
ATOM 701 C CA . LEU A 1 86 ? -5.455 -0.719 10.139 1.00 78.25 86 LEU A CA 1
ATOM 702 C C . LEU A 1 86 ? -5.561 -1.058 8.637 1.00 78.25 86 LEU A C 1
ATOM 704 O O . LEU A 1 86 ? -5.578 -2.230 8.247 1.00 78.25 86 LEU A O 1
ATOM 708 N N . SER A 1 87 ? -5.690 -0.038 7.790 1.00 81.38 87 SER A N 1
ATOM 709 C CA . SER A 1 87 ? -5.810 -0.195 6.336 1.00 81.38 87 SER A CA 1
ATOM 710 C C . SER A 1 87 ? -4.436 -0.168 5.651 1.00 81.38 87 SER A C 1
ATOM 712 O O . SER A 1 87 ? -3.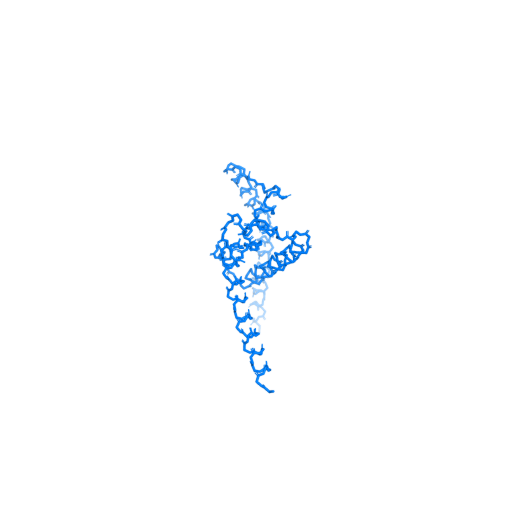444 0.252 6.246 1.00 81.38 87 SER A O 1
ATOM 714 N N . VAL A 1 88 ? -4.370 -0.593 4.384 1.00 79.69 88 VAL A N 1
ATOM 715 C CA . VAL A 1 88 ? -3.145 -0.478 3.568 1.00 79.69 88 VAL A CA 1
ATOM 716 C C . VAL A 1 88 ? -2.749 0.991 3.381 1.00 79.69 88 VAL A C 1
ATOM 718 O O . VAL A 1 88 ? -1.575 1.329 3.515 1.00 79.69 88 VAL A O 1
ATOM 721 N N . ALA A 1 89 ? -3.732 1.876 3.177 1.00 76.12 89 ALA A N 1
ATOM 722 C CA . ALA A 1 89 ? -3.518 3.319 3.103 1.00 76.12 89 ALA A CA 1
ATOM 723 C C . ALA A 1 89 ? -2.895 3.877 4.396 1.00 76.12 89 ALA A C 1
ATOM 725 O O . ALA A 1 89 ? -1.934 4.638 4.334 1.00 76.12 89 ALA A O 1
ATOM 726 N N . ASN A 1 90 ? -3.361 3.430 5.570 1.00 81.00 90 ASN A N 1
ATOM 727 C CA . ASN A 1 90 ? -2.781 3.847 6.849 1.00 81.00 90 ASN A CA 1
ATOM 728 C C . ASN A 1 90 ? -1.316 3.403 6.965 1.00 81.00 90 ASN A C 1
ATOM 730 O O . ASN A 1 90 ? -0.471 4.195 7.370 1.00 81.00 90 ASN A O 1
ATOM 734 N N . VAL A 1 91 ? -0.994 2.163 6.573 1.00 82.94 91 VAL A N 1
ATOM 735 C CA . VAL A 1 91 ? 0.397 1.669 6.564 1.00 82.94 91 VAL A CA 1
ATOM 736 C C . VAL A 1 91 ? 1.261 2.480 5.599 1.00 82.94 91 VAL A C 1
ATOM 738 O O . VAL A 1 91 ? 2.382 2.845 5.946 1.00 82.94 91 VAL A O 1
ATOM 741 N N . ARG A 1 92 ? 0.738 2.836 4.420 1.00 79.81 92 ARG A N 1
ATOM 742 C CA . ARG A 1 92 ? 1.422 3.730 3.477 1.00 79.81 92 ARG A CA 1
ATOM 743 C C . ARG A 1 92 ? 1.716 5.090 4.112 1.00 79.81 92 ARG A C 1
ATOM 745 O O . ARG A 1 92 ? 2.840 5.568 3.994 1.00 79.81 92 ARG A O 1
ATOM 752 N N . THR A 1 93 ? 0.759 5.690 4.817 1.00 78.56 93 THR A N 1
ATOM 753 C CA . THR A 1 93 ? 0.964 6.957 5.539 1.00 78.56 93 THR A CA 1
ATOM 754 C C . THR A 1 93 ? 2.007 6.821 6.651 1.00 78.56 93 THR A C 1
ATOM 756 O O . THR A 1 93 ? 2.881 7.677 6.773 1.00 78.56 93 THR A O 1
ATOM 759 N N . LEU A 1 94 ? 1.974 5.732 7.426 1.00 81.44 94 LEU A N 1
ATOM 760 C CA . LEU A 1 94 ? 2.977 5.455 8.461 1.00 81.44 94 LEU A CA 1
ATOM 761 C C . LEU A 1 94 ? 4.381 5.303 7.861 1.00 81.44 94 LEU A C 1
ATOM 763 O O . LEU A 1 94 ? 5.336 5.881 8.376 1.00 81.44 94 LEU A O 1
ATOM 767 N N . LEU A 1 95 ? 4.508 4.593 6.738 1.00 81.12 95 LEU A N 1
ATOM 768 C CA . LEU A 1 95 ? 5.768 4.462 6.007 1.00 81.12 95 LEU A CA 1
ATOM 769 C C . LEU A 1 95 ? 6.272 5.802 5.470 1.00 81.12 95 LEU A C 1
ATOM 771 O O . LEU A 1 95 ? 7.461 6.078 5.567 1.00 81.12 95 LEU A O 1
ATOM 775 N N . GLN A 1 96 ? 5.390 6.645 4.930 1.00 77.31 96 GLN A N 1
ATOM 776 C CA . GLN A 1 96 ? 5.750 7.990 4.467 1.00 77.31 96 GLN A CA 1
ATOM 777 C C . GLN A 1 96 ? 6.235 8.892 5.606 1.00 77.31 96 GLN A C 1
ATOM 779 O O . GLN A 1 96 ? 7.083 9.751 5.383 1.00 77.31 96 GLN A O 1
ATOM 784 N N . ALA A 1 97 ? 5.710 8.702 6.818 1.00 78.94 97 ALA A N 1
ATOM 785 C CA . ALA A 1 97 ? 6.179 9.413 8.002 1.00 78.94 97 ALA A CA 1
ATOM 786 C C . ALA A 1 97 ? 7.525 8.867 8.514 1.00 78.94 97 ALA A C 1
ATOM 788 O O . ALA A 1 97 ? 8.370 9.638 8.963 1.00 78.94 97 ALA A O 1
ATOM 789 N N . ALA A 1 98 ? 7.735 7.549 8.443 1.00 77.56 98 ALA A N 1
ATOM 790 C CA . ALA A 1 98 ? 8.948 6.890 8.929 1.00 77.56 98 ALA A CA 1
ATOM 791 C C . ALA A 1 98 ? 10.133 6.981 7.950 1.00 77.56 98 ALA A C 1
ATOM 793 O O . ALA A 1 98 ? 11.289 6.996 8.372 1.00 77.56 98 ALA A O 1
ATOM 794 N N . VAL A 1 99 ? 9.858 7.042 6.645 1.00 74.19 99 VAL A N 1
ATOM 795 C CA . VAL A 1 99 ? 10.860 7.139 5.583 1.00 74.19 99 VAL A CA 1
ATOM 796 C C . VAL A 1 99 ? 10.725 8.510 4.925 1.00 74.19 99 VAL A C 1
ATOM 798 O O . VAL A 1 99 ? 9.739 8.735 4.224 1.00 74.19 99 VAL A O 1
ATOM 801 N N . PRO A 1 100 ? 11.696 9.430 5.088 1.00 65.69 100 PRO A N 1
ATOM 802 C CA . PRO A 1 100 ? 11.659 10.706 4.391 1.00 65.69 100 PRO A CA 1
ATOM 803 C C . PRO A 1 100 ? 11.758 10.450 2.885 1.00 65.69 100 PRO A C 1
ATOM 805 O O . PRO A 1 100 ? 12.837 10.214 2.338 1.00 65.69 100 PRO A O 1
ATOM 808 N N . LEU A 1 101 ? 10.613 10.469 2.201 1.00 65.62 101 LEU A N 1
ATOM 809 C CA . LEU A 1 101 ? 10.579 10.437 0.749 1.00 65.62 101 LEU A CA 1
ATOM 810 C C . LEU A 1 101 ? 11.241 11.716 0.251 1.00 65.62 101 LEU A C 1
ATOM 812 O O . LEU A 1 101 ? 10.819 12.823 0.589 1.00 65.62 101 LEU A O 1
ATOM 816 N N . ARG A 1 102 ? 12.299 11.561 -0.545 1.00 66.12 102 ARG A N 1
ATOM 817 C CA . ARG A 1 102 ? 12.992 12.691 -1.156 1.00 66.12 102 ARG A CA 1
ATOM 818 C C . ARG A 1 102 ? 12.026 13.372 -2.122 1.00 66.12 102 ARG A C 1
ATOM 820 O O . ARG A 1 102 ? 11.842 12.907 -3.243 1.00 66.12 102 ARG A O 1
ATOM 827 N N . GLN A 1 103 ? 11.389 14.450 -1.680 1.00 68.81 103 GLN A N 1
ATOM 828 C CA . GLN A 1 103 ? 10.619 15.308 -2.566 1.00 68.81 103 GLN A CA 1
ATOM 829 C C . GLN A 1 103 ? 11.610 16.160 -3.345 1.00 68.81 103 GLN A C 1
ATOM 831 O O . GLN A 1 103 ? 12.201 17.097 -2.814 1.00 68.81 103 GLN A O 1
ATOM 836 N N . LEU A 1 104 ? 11.855 15.752 -4.584 1.00 69.00 104 LEU A N 1
ATOM 837 C CA . LEU A 1 104 ? 12.666 16.522 -5.507 1.00 69.00 104 LEU A CA 1
ATOM 838 C C . LEU A 1 104 ? 11.832 17.697 -6.007 1.00 69.00 104 LEU A C 1
ATOM 840 O O . LEU A 1 104 ? 10.681 17.515 -6.408 1.00 69.00 104 LEU A O 1
ATOM 844 N N . SER A 1 105 ? 12.415 18.891 -6.016 1.00 77.88 105 SER A N 1
ATOM 845 C CA . SER A 1 105 ? 11.815 19.995 -6.760 1.00 77.88 105 SER A CA 1
ATOM 846 C C . SER A 1 105 ? 11.811 19.668 -8.266 1.00 77.88 105 SER A C 1
ATOM 848 O O . SER A 1 105 ? 12.551 18.776 -8.716 1.00 77.88 105 SER A O 1
ATOM 850 N N . PRO A 1 106 ? 10.999 20.362 -9.081 1.00 74.88 106 PRO A N 1
ATOM 851 C CA . PRO A 1 106 ? 11.040 20.213 -10.535 1.00 74.88 106 PRO A CA 1
ATOM 852 C C . PRO A 1 106 ? 12.463 20.354 -11.097 1.00 74.88 106 PRO A C 1
ATOM 854 O O . PRO A 1 106 ? 12.877 19.565 -11.942 1.00 74.88 106 PRO A O 1
ATOM 857 N N . GLU A 1 107 ? 13.249 21.286 -10.562 1.00 80.62 107 GLU A N 1
ATOM 858 C CA . GLU A 1 107 ? 14.635 21.543 -10.964 1.00 80.62 107 GLU A CA 1
ATOM 859 C C . GLU A 1 107 ? 15.552 20.365 -10.617 1.00 80.62 107 GLU A C 1
ATOM 861 O O . GLU A 1 107 ? 16.282 19.878 -11.477 1.00 80.62 107 GLU A O 1
ATOM 866 N N . GLN A 1 108 ? 15.459 19.834 -9.393 1.00 68.06 108 GLN A N 1
ATOM 867 C CA . GLN A 1 108 ? 16.254 18.674 -8.971 1.00 68.06 108 GLN A CA 1
ATOM 868 C C . GLN A 1 108 ? 15.888 17.409 -9.758 1.00 68.06 108 GLN A C 1
ATOM 870 O O . GLN A 1 108 ? 16.735 16.554 -10.013 1.00 68.06 108 GLN A O 1
ATOM 875 N N . THR A 1 109 ? 14.623 17.292 -10.166 1.00 76.44 109 THR A N 1
ATOM 876 C CA . THR A 1 109 ? 14.156 16.209 -11.037 1.00 76.44 109 THR A CA 1
ATOM 877 C C . THR A 1 109 ? 14.772 16.337 -12.427 1.00 76.44 109 THR A C 1
ATOM 879 O O . THR A 1 109 ? 15.264 15.349 -12.971 1.00 76.44 109 THR A O 1
ATOM 882 N N . ILE A 1 110 ? 14.796 17.549 -12.989 1.00 78.81 110 ILE A N 1
ATOM 883 C CA . ILE A 1 110 ? 15.430 17.831 -14.282 1.00 78.81 110 ILE A CA 1
ATOM 884 C C . ILE A 1 110 ? 16.928 17.513 -14.227 1.00 78.81 110 ILE A C 1
ATOM 886 O O . ILE A 1 110 ? 17.423 16.822 -15.116 1.00 78.81 110 ILE A O 1
ATOM 890 N N . GLU A 1 111 ? 17.638 17.940 -13.181 1.00 83.12 111 GLU A N 1
ATOM 891 C CA . GLU A 1 111 ? 19.064 17.637 -12.999 1.00 83.12 111 GLU A CA 1
ATOM 892 C C . GLU A 1 111 ? 19.333 16.126 -12.948 1.00 83.12 111 GLU A C 1
ATOM 894 O O . GLU A 1 111 ? 20.201 15.631 -13.668 1.00 83.12 111 GLU A O 1
ATOM 899 N N . LEU A 1 112 ? 18.536 15.372 -12.186 1.00 72.69 112 LEU A N 1
ATOM 900 C CA . LEU A 1 112 ? 18.635 13.909 -12.113 1.00 72.69 112 LEU A CA 1
ATOM 901 C C . LEU A 1 112 ? 18.342 13.226 -13.452 1.00 72.69 112 LEU A C 1
ATOM 903 O O . LEU A 1 112 ? 19.009 12.261 -13.831 1.00 72.69 112 LEU A O 1
ATOM 907 N N . VAL A 1 113 ? 17.350 13.716 -14.196 1.00 75.56 113 VAL A N 1
ATOM 908 C CA . VAL A 1 113 ? 17.044 13.202 -15.535 1.00 75.56 113 VAL A CA 1
ATOM 909 C C . VAL A 1 113 ? 18.211 13.472 -16.487 1.00 75.56 113 VAL A C 1
ATOM 911 O O . VAL A 1 113 ? 18.606 12.563 -17.221 1.00 75.56 113 VAL A O 1
ATOM 914 N N . ILE A 1 114 ? 18.801 14.671 -16.454 1.00 82.62 114 ILE A N 1
ATOM 915 C CA . ILE A 1 114 ? 19.983 15.021 -17.256 1.00 82.62 114 ILE A CA 1
ATOM 916 C C . ILE A 1 114 ? 21.160 14.102 -16.904 1.00 82.62 114 ILE A C 1
ATOM 918 O O . ILE A 1 114 ? 21.775 13.529 -17.807 1.00 82.62 114 ILE A O 1
ATOM 922 N N . GLU A 1 115 ? 21.430 13.889 -15.614 1.00 74.25 115 GLU A N 1
ATOM 923 C CA . GLU A 1 115 ? 22.486 12.990 -15.139 1.00 74.25 115 GLU A CA 1
ATOM 924 C C . GLU A 1 115 ? 22.274 11.551 -15.641 1.00 74.25 115 GLU A C 1
ATOM 926 O O . GLU A 1 115 ? 23.184 10.917 -16.185 1.00 74.25 115 GLU A O 1
ATOM 931 N N . HIS A 1 116 ? 21.051 11.027 -15.535 1.00 73.81 116 HIS A N 1
ATOM 932 C CA . HIS A 1 116 ? 20.720 9.694 -16.032 1.00 73.81 116 HIS A CA 1
ATOM 933 C C . HIS A 1 116 ? 20.874 9.572 -17.553 1.00 73.81 116 HIS A C 1
ATOM 935 O O . HIS A 1 116 ? 21.338 8.536 -18.045 1.00 73.81 116 HIS A O 1
ATOM 941 N N . LEU A 1 117 ? 20.503 10.601 -18.317 1.00 64.94 117 LEU A N 1
ATOM 942 C CA . LEU A 1 117 ? 20.680 10.620 -19.770 1.00 64.94 117 LEU A CA 1
ATOM 943 C C . LEU A 1 117 ? 22.163 10.634 -20.160 1.00 64.94 117 LEU A C 1
ATOM 945 O O . LEU A 1 117 ? 22.563 9.885 -21.059 1.00 64.94 117 LEU A O 1
ATOM 949 N N . ASP A 1 118 ? 22.991 11.407 -19.458 1.00 75.19 118 ASP A N 1
ATOM 950 C CA . ASP A 1 118 ? 24.440 11.432 -19.667 1.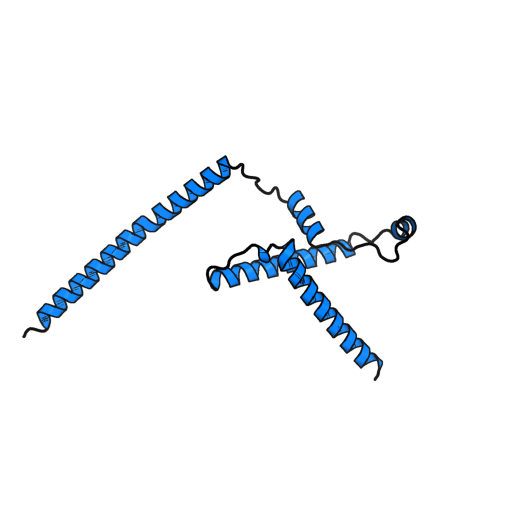00 75.19 118 ASP A CA 1
ATOM 951 C C . ASP A 1 118 ? 25.076 10.071 -19.333 1.00 75.19 118 ASP A C 1
ATOM 953 O O . ASP A 1 118 ? 25.775 9.476 -20.160 1.00 75.19 118 ASP A O 1
ATOM 957 N N . ASN A 1 119 ? 24.725 9.486 -18.185 1.00 61.41 119 ASN A N 1
ATOM 958 C CA . ASN A 1 119 ? 25.198 8.163 -17.769 1.00 61.41 119 ASN A CA 1
ATOM 959 C C . ASN A 1 119 ? 24.807 7.059 -18.767 1.00 61.41 119 ASN A C 1
ATOM 961 O O . ASN A 1 119 ? 25.629 6.208 -19.134 1.00 61.41 119 ASN A O 1
ATOM 965 N N . ARG A 1 120 ? 23.576 7.092 -19.295 1.00 62.44 120 ARG A N 1
ATOM 966 C CA . ARG A 1 120 ? 23.124 6.161 -20.346 1.00 62.44 120 ARG A CA 1
ATOM 967 C C . ARG A 1 120 ? 23.887 6.357 -21.653 1.00 62.44 120 ARG A C 1
ATOM 969 O O . ARG A 1 120 ? 24.206 5.372 -22.324 1.00 62.44 120 ARG A O 1
ATOM 976 N N . THR A 1 121 ? 24.209 7.594 -22.010 1.00 68.81 121 THR A N 1
ATOM 977 C CA . THR A 1 121 ? 24.968 7.917 -23.225 1.00 68.81 121 THR A CA 1
ATOM 978 C C . THR A 1 121 ? 26.415 7.436 -23.110 1.00 68.81 121 THR A C 1
ATOM 980 O O . THR A 1 121 ? 26.914 6.744 -24.003 1.00 68.81 121 THR A O 1
ATOM 983 N N . LYS A 1 122 ? 27.061 7.686 -21.965 1.00 69.94 122 LYS A N 1
ATOM 984 C CA . LYS A 1 122 ? 28.403 7.184 -21.638 1.00 69.94 122 LYS A CA 1
ATOM 985 C C . LYS A 1 122 ? 28.464 5.657 -21.635 1.00 69.94 122 LYS A C 1
ATOM 987 O O . LYS A 1 122 ? 29.389 5.096 -22.210 1.00 69.94 122 LYS A O 1
ATOM 992 N N . SER A 1 123 ? 27.456 4.975 -21.089 1.00 57.66 123 SER A N 1
ATOM 993 C CA . SER A 1 123 ? 27.373 3.503 -21.094 1.00 57.66 123 SER A CA 1
ATOM 994 C C . SER A 1 123 ? 27.195 2.906 -22.504 1.00 57.66 123 SER A C 1
ATOM 996 O O . SER A 1 123 ? 27.695 1.818 -22.801 1.00 57.66 123 SER A O 1
ATOM 998 N N . ARG A 1 124 ? 26.505 3.614 -23.411 1.00 58.84 124 ARG A N 1
ATOM 999 C CA . ARG A 1 124 ? 26.260 3.158 -24.793 1.00 58.84 124 ARG A CA 1
ATOM 1000 C C . ARG A 1 124 ? 27.446 3.379 -25.733 1.00 58.84 124 ARG A C 1
ATOM 1002 O O . ARG A 1 124 ? 27.599 2.618 -26.684 1.00 58.84 124 ARG A O 1
ATOM 1009 N N . LYS A 1 125 ? 28.302 4.367 -25.470 1.00 61.69 125 LYS A N 1
ATOM 1010 C CA . LYS A 1 125 ? 29.425 4.743 -26.349 1.00 61.69 125 LYS A CA 1
ATOM 1011 C C . LYS A 1 125 ? 30.460 3.611 -26.553 1.00 61.69 125 LYS A C 1
ATOM 1013 O O . LYS A 1 125 ? 30.781 3.323 -27.707 1.00 61.69 125 LYS A O 1
ATOM 1018 N N . PRO A 1 126 ? 30.923 2.889 -25.510 1.00 64.94 126 PRO A N 1
ATOM 1019 C CA . PRO A 1 126 ? 31.797 1.723 -25.676 1.00 64.94 126 PRO A CA 1
ATOM 1020 C C . PRO A 1 126 ? 31.090 0.557 -26.370 1.00 64.94 126 PRO A C 1
ATOM 1022 O O . PRO A 1 126 ? 31.672 -0.109 -27.220 1.00 64.94 126 PRO A O 1
ATOM 1025 N N . ARG A 1 127 ? 29.810 0.333 -26.048 1.00 62.50 127 ARG A N 1
ATOM 1026 C CA . ARG A 1 127 ? 29.002 -0.746 -26.635 1.00 62.50 127 ARG A CA 1
ATOM 1027 C C . ARG A 1 127 ? 28.788 -0.555 -28.134 1.00 62.50 127 ARG A C 1
ATOM 1029 O O . ARG A 1 127 ? 28.898 -1.519 -28.881 1.00 62.50 127 ARG A O 1
ATOM 1036 N N . LEU A 1 128 ? 28.553 0.681 -28.574 1.00 64.81 128 LEU A N 1
ATOM 1037 C CA . LEU A 1 128 ? 28.432 1.023 -29.990 1.00 64.81 128 LEU A CA 1
ATOM 1038 C C . LEU A 1 128 ? 29.758 0.821 -30.734 1.00 64.81 128 LEU A C 1
ATOM 1040 O O . LEU A 1 128 ? 29.769 0.238 -31.813 1.00 64.81 128 LEU A O 1
ATOM 1044 N N . LYS A 1 129 ? 30.883 1.234 -30.136 1.00 68.56 129 LYS A N 1
ATOM 1045 C CA . LYS A 1 129 ? 32.220 1.000 -30.703 1.00 68.56 129 LYS A CA 1
ATOM 1046 C C . LYS A 1 129 ? 32.509 -0.496 -30.865 1.00 68.56 129 LYS A C 1
ATOM 1048 O O . LYS A 1 129 ? 32.965 -0.914 -31.925 1.00 68.56 129 LYS A O 1
ATOM 1053 N N . ASN A 1 130 ? 32.182 -1.297 -29.851 1.00 70.00 130 ASN A N 1
ATOM 1054 C CA . ASN A 1 130 ? 32.348 -2.748 -29.904 1.00 70.00 130 ASN A CA 1
ATOM 1055 C C . ASN A 1 130 ? 31.443 -3.379 -30.971 1.00 70.00 130 ASN A C 1
ATOM 1057 O O . ASN A 1 130 ? 31.915 -4.205 -31.742 1.00 70.00 130 ASN A O 1
ATOM 1061 N N . ALA A 1 131 ? 30.185 -2.942 -31.084 1.00 67.62 131 ALA A N 1
ATOM 1062 C CA . ALA A 1 131 ? 29.257 -3.437 -32.101 1.00 67.62 131 ALA A CA 1
ATOM 1063 C C . ALA A 1 131 ? 29.736 -3.133 -33.532 1.00 67.62 131 ALA A C 1
ATOM 1065 O O . ALA A 1 131 ? 29.729 -4.021 -34.381 1.00 67.62 131 ALA A O 1
ATOM 1066 N N . ILE A 1 132 ? 30.217 -1.912 -33.792 1.00 72.94 132 ILE A N 1
ATOM 1067 C CA . ILE A 1 132 ? 30.783 -1.530 -35.096 1.00 72.94 132 ILE A CA 1
ATOM 1068 C C . ILE A 1 132 ? 32.030 -2.364 -35.409 1.00 72.94 132 ILE A C 1
ATOM 1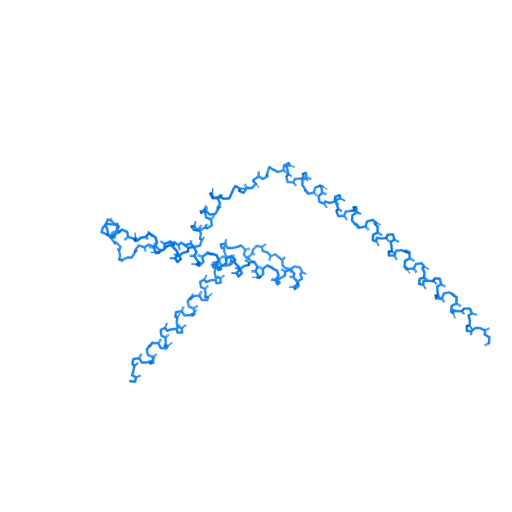070 O O . ILE A 1 132 ? 32.196 -2.832 -36.534 1.00 72.94 132 ILE A O 1
ATOM 1074 N N . GLN A 1 133 ? 32.890 -2.606 -34.417 1.00 73.00 133 GLN A N 1
ATOM 1075 C CA . GLN A 1 133 ? 34.079 -3.431 -34.607 1.00 73.00 133 GLN A CA 1
ATOM 1076 C C . GLN A 1 133 ? 33.723 -4.892 -34.920 1.00 73.00 133 GLN A C 1
ATOM 1078 O O . GLN A 1 133 ? 34.298 -5.471 -35.839 1.00 73.00 133 GLN A O 1
ATOM 1083 N N . THR A 1 134 ? 32.734 -5.468 -34.234 1.00 75.62 134 THR A N 1
ATOM 1084 C CA . THR A 1 134 ? 32.226 -6.817 -34.525 1.00 75.62 134 THR A CA 1
ATOM 1085 C C . THR A 1 134 ? 31.618 -6.913 -35.927 1.00 75.62 134 THR A C 1
ATOM 1087 O O . THR A 1 134 ? 31.887 -7.879 -36.641 1.00 75.62 134 THR A O 1
ATOM 1090 N N . ILE A 1 135 ? 30.851 -5.906 -36.360 1.00 74.62 135 ILE A N 1
ATOM 1091 C CA . ILE A 1 135 ? 30.282 -5.849 -37.716 1.00 74.62 135 ILE A CA 1
ATOM 1092 C C . ILE A 1 135 ? 31.393 -5.774 -38.770 1.00 74.62 135 ILE A C 1
ATOM 1094 O O . ILE A 1 135 ? 31.374 -6.552 -39.719 1.00 74.62 135 ILE A O 1
ATOM 1098 N N . ASN A 1 136 ? 32.402 -4.919 -38.580 1.00 74.81 136 ASN A N 1
ATOM 1099 C CA . ASN A 1 136 ? 33.518 -4.792 -39.522 1.00 74.81 136 ASN A CA 1
ATOM 1100 C C . ASN A 1 136 ? 34.340 -6.084 -39.636 1.00 74.81 136 ASN A C 1
ATOM 1102 O O . ASN A 1 136 ? 34.716 -6.476 -40.739 1.00 74.81 136 ASN A O 1
ATOM 1106 N N . VAL A 1 137 ? 34.576 -6.783 -38.521 1.00 76.69 137 VAL A N 1
ATOM 1107 C CA . VAL A 1 137 ? 35.234 -8.102 -38.529 1.00 76.69 137 VAL A CA 1
ATOM 1108 C C . VAL A 1 137 ? 34.384 -9.129 -39.277 1.00 76.69 137 VAL A C 1
ATOM 1110 O O . VAL A 1 137 ? 34.904 -9.891 -40.087 1.00 76.69 137 VAL A O 1
ATOM 1113 N N . THR A 1 138 ? 33.068 -9.116 -39.063 1.00 72.56 138 THR A N 1
ATOM 1114 C CA . THR A 1 138 ? 32.141 -10.038 -39.731 1.00 72.56 138 THR A CA 1
ATOM 1115 C C . THR A 1 138 ? 32.116 -9.793 -41.242 1.00 72.56 138 THR A C 1
ATOM 1117 O O . THR A 1 138 ? 32.258 -10.738 -42.013 1.00 72.56 138 THR A O 1
ATOM 1120 N N . LEU A 1 139 ? 32.025 -8.534 -41.680 1.00 71.81 139 LEU A N 1
ATOM 1121 C CA . LEU A 1 139 ? 32.051 -8.157 -43.099 1.00 71.81 139 LEU A CA 1
ATOM 1122 C C . LEU A 1 139 ? 33.396 -8.485 -43.770 1.00 71.81 139 LEU A C 1
ATOM 1124 O O . LEU A 1 139 ? 33.406 -8.992 -44.891 1.00 71.81 139 LEU A O 1
ATOM 1128 N N . SER A 1 140 ? 34.517 -8.277 -43.069 1.00 72.19 140 SER A N 1
ATOM 1129 C CA . SER A 1 140 ? 35.854 -8.672 -43.540 1.00 72.19 140 SER A CA 1
ATOM 1130 C C . SER A 1 140 ? 35.948 -10.189 -43.757 1.00 72.19 140 SER A C 1
ATOM 1132 O O . SER A 1 140 ? 36.357 -10.648 -44.825 1.00 72.19 140 SER A O 1
ATOM 1134 N N . ASN A 1 141 ? 35.448 -10.985 -42.808 1.00 70.94 141 ASN A N 1
ATOM 1135 C CA . ASN A 1 141 ? 35.433 -12.444 -42.923 1.00 70.94 141 ASN A CA 1
ATOM 1136 C C . ASN A 1 141 ? 34.549 -12.936 -44.084 1.00 70.94 141 ASN A C 1
ATOM 1138 O O . ASN A 1 141 ? 34.939 -13.859 -44.797 1.00 70.94 141 ASN A O 1
ATOM 1142 N N . TYR A 1 142 ? 33.400 -12.299 -44.334 1.00 64.94 142 TYR A N 1
ATOM 1143 C CA . TYR A 1 142 ? 32.563 -12.616 -45.499 1.00 64.94 142 TYR A CA 1
ATOM 1144 C C . TYR A 1 142 ? 33.253 -12.283 -46.830 1.00 64.94 142 TYR A C 1
ATOM 1146 O O . TYR A 1 142 ? 33.140 -13.058 -47.779 1.00 64.94 142 TYR A O 1
ATOM 1154 N N . SER A 1 143 ? 34.006 -11.180 -46.903 1.00 61.81 143 SER A N 1
ATOM 1155 C CA . SER A 1 143 ? 34.762 -10.821 -48.113 1.00 61.81 143 SER A CA 1
ATOM 1156 C C . SER A 1 143 ? 35.933 -11.770 -48.405 1.00 61.81 143 SER A C 1
ATOM 1158 O O . SER A 1 143 ? 36.199 -12.073 -49.566 1.00 61.81 143 SER A O 1
ATOM 1160 N N . LEU A 1 144 ? 36.579 -12.316 -47.368 1.00 59.22 144 LEU A N 1
ATOM 1161 C CA . LEU A 1 144 ? 37.643 -13.316 -47.512 1.00 59.22 144 LEU A CA 1
ATOM 1162 C C . LEU A 1 144 ? 37.095 -14.683 -47.955 1.00 59.22 144 LEU A C 1
ATOM 1164 O O . LEU A 1 144 ? 37.673 -15.320 -48.832 1.00 59.22 144 LEU A O 1
ATOM 1168 N N . LEU A 1 145 ? 35.938 -15.101 -47.431 1.00 58.81 145 LEU A N 1
ATOM 1169 C CA . LEU A 1 145 ? 35.261 -16.340 -47.845 1.00 58.81 145 LEU A CA 1
ATOM 1170 C C . LEU A 1 145 ? 34.705 -16.274 -49.279 1.00 58.81 145 LEU A C 1
ATOM 1172 O O . LEU A 1 145 ? 34.609 -17.300 -49.951 1.00 58.81 145 LEU A O 1
ATOM 1176 N N . ALA A 1 146 ? 34.348 -15.081 -49.765 1.00 57.28 146 ALA A N 1
ATOM 1177 C CA . ALA A 1 146 ? 33.902 -14.876 -51.144 1.00 57.28 146 ALA A CA 1
ATOM 1178 C C . ALA A 1 146 ? 35.047 -15.000 -52.170 1.00 57.28 146 ALA A C 1
ATOM 1180 O O . ALA A 1 146 ? 34.795 -15.379 -53.312 1.00 57.28 146 ALA A O 1
ATOM 1181 N N . HIS A 1 147 ? 36.295 -14.739 -51.763 1.00 54.34 147 HIS A N 1
ATOM 1182 C CA . HIS A 1 147 ? 37.480 -14.916 -52.609 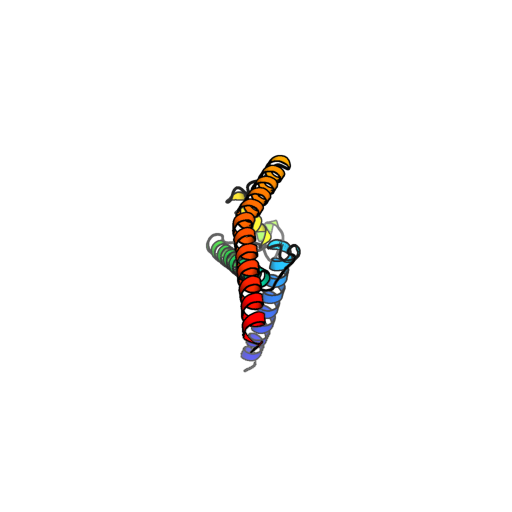1.00 54.34 147 HIS A CA 1
ATOM 1183 C C . HIS A 1 147 ? 38.029 -16.354 -52.621 1.00 54.34 147 HIS A C 1
ATOM 1185 O O . HIS A 1 147 ? 38.701 -16.729 -53.578 1.00 54.34 147 HIS A O 1
ATOM 1191 N N . ASP A 1 148 ? 37.715 -17.171 -51.611 1.00 55.06 148 ASP A N 1
ATOM 1192 C CA . ASP A 1 148 ? 38.194 -18.560 -51.496 1.00 55.06 148 ASP A CA 1
ATOM 1193 C C . ASP A 1 148 ? 37.327 -19.579 -52.272 1.00 55.06 148 ASP A C 1
ATOM 1195 O O . ASP A 1 148 ? 37.774 -20.671 -52.604 1.00 55.06 148 ASP A O 1
ATOM 1199 N N . LYS A 1 149 ? 36.095 -19.214 -52.659 1.00 52.28 149 LYS A N 1
ATOM 1200 C CA . LYS A 1 149 ? 35.210 -20.053 -53.502 1.00 52.28 149 LYS A CA 1
ATOM 1201 C C . LYS A 1 149 ? 35.428 -19.902 -55.016 1.00 52.28 149 LYS A C 1
ATOM 1203 O O . LYS A 1 149 ? 34.630 -20.410 -55.800 1.00 52.28 149 LYS A O 1
ATOM 1208 N N . GLY A 1 150 ? 36.473 -19.188 -55.430 1.00 53.50 150 GLY A N 1
ATOM 1209 C CA . GLY A 1 150 ? 36.790 -18.897 -56.832 1.00 53.50 150 GLY A CA 1
ATOM 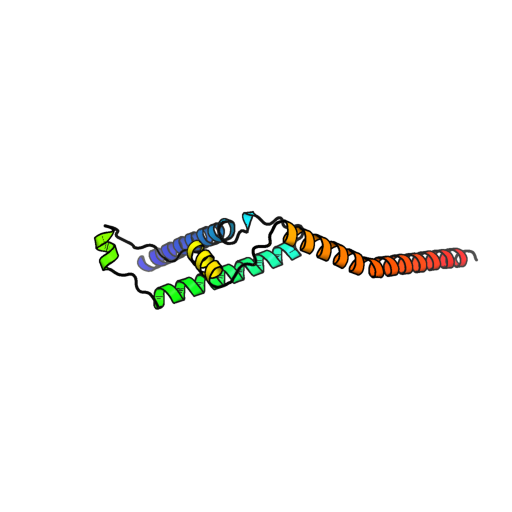1210 C C . GLY A 1 150 ? 37.933 -19.728 -57.419 1.00 53.50 150 GLY A C 1
ATOM 1211 O O . GLY A 1 150 ? 38.702 -19.180 -58.210 1.00 53.50 150 GLY A O 1
ATOM 1212 N N . ARG A 1 151 ? 38.089 -20.999 -57.027 1.00 41.81 151 ARG A N 1
ATOM 1213 C CA . ARG A 1 151 ? 39.085 -21.912 -57.609 1.00 41.81 151 ARG A CA 1
ATOM 1214 C C . ARG A 1 151 ? 38.473 -23.232 -58.042 1.00 41.81 151 ARG A C 1
ATOM 1216 O O . ARG A 1 151 ? 37.706 -23.803 -57.239 1.00 41.81 151 ARG A O 1
#

Sequence (151 aa):
MPQRIVLEVMADESARYFIERSNQDSKSEIGWADFEVSNIVVGFTILAFTIMASWFVLETKLDWEQQFSRDPTLIEVYETDVLPKLSVANVRTLLQAAVPLRQLSPEQTIELVIEHLDNRTKSRKPRLKNAIQTINVTLSNYSLLAHDKGR

Radius of gyration: 28.58 Å; chains: 1; bounding box: 62×55×83 Å